Protein AF-A0A147GN30-F1 (afdb_monomer_lite)

Organism: NCBI:txid433924

pLDDT: mean 77.09, std 18.75, range [39.47, 94.94]

Secondary structure (DSSP, 8-state):
------------------THHHHHHHHHHHHHT-HHHHHHHHS--S---HHHHHHHHHHHHHHHHHHHHH-TT--HHHHHHHHHHHHHHHHH-HHHHHHHTT-

Structure (mmCIF, N/CA/C/O backbone):
data_AF-A0A147GN30-F1
#
_entry.id   AF-A0A147GN30-F1
#
loop_
_atom_site.group_PDB
_atom_site.id
_atom_site.type_symbol
_atom_site.label_atom_id
_atom_site.label_alt_id
_atom_site.label_comp_id
_atom_site.label_asym_id
_atom_site.label_entity_id
_atom_site.label_seq_id
_atom_site.pdbx_PDB_ins_code
_atom_site.Cartn_x
_atom_site.Cartn_y
_atom_site.Cartn_z
_atom_site.occupancy
_atom_site.B_iso_or_equiv
_atom_site.auth_seq_id
_atom_site.auth_comp_id
_atom_site.auth_asym_id
_atom_site.auth_atom_id
_atom_site.pdbx_PDB_model_num
ATOM 1 N N . MET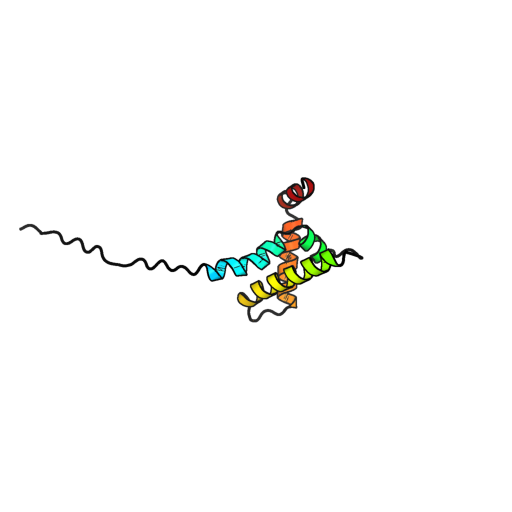 A 1 1 ? -71.932 18.163 -1.699 1.00 43.69 1 MET A N 1
ATOM 2 C CA . MET A 1 1 ? -70.974 17.660 -2.708 1.00 43.69 1 MET A CA 1
ATOM 3 C C . MET A 1 1 ? -69.922 18.734 -2.973 1.00 43.69 1 MET A C 1
ATOM 5 O O . MET A 1 1 ? -70.306 19.878 -3.153 1.00 43.69 1 MET A O 1
ATOM 9 N N . ASN A 1 2 ? -68.647 18.316 -3.004 1.00 39.47 2 ASN A N 1
ATOM 10 C CA . ASN A 1 2 ? -67.428 18.992 -3.501 1.00 39.47 2 ASN A CA 1
ATOM 11 C C . ASN A 1 2 ? -66.654 20.004 -2.613 1.00 39.47 2 ASN A C 1
ATOM 13 O O . ASN A 1 2 ? -66.902 21.200 -2.636 1.00 39.47 2 ASN A O 1
ATOM 17 N N . LYS A 1 3 ? -65.648 19.435 -1.914 1.00 46.97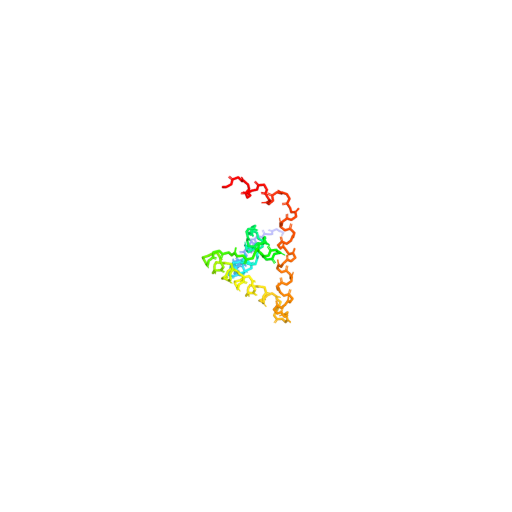 3 LYS A N 1
ATOM 18 C CA . LYS A 1 3 ? -64.221 19.823 -1.740 1.00 46.97 3 LYS A CA 1
ATOM 19 C C . LYS A 1 3 ? -63.824 21.293 -1.504 1.00 46.97 3 LYS A C 1
ATOM 21 O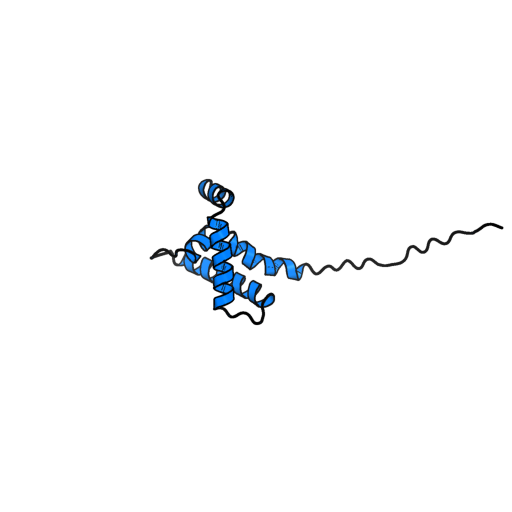 O . LYS A 1 3 ? -63.955 22.116 -2.403 1.00 46.97 3 LYS A O 1
ATOM 26 N N . PRO A 1 4 ? -63.016 21.509 -0.448 1.00 46.47 4 PRO A N 1
ATOM 27 C CA . PRO A 1 4 ? -61.839 22.365 -0.529 1.00 46.47 4 PRO A CA 1
ATOM 28 C C . PRO A 1 4 ? -60.532 21.581 -0.325 1.00 46.47 4 PRO A C 1
ATOM 30 O O . PRO A 1 4 ? -60.434 20.651 0.476 1.00 46.47 4 PRO A O 1
ATOM 33 N N . ALA A 1 5 ? -59.536 21.975 -1.113 1.00 53.16 5 ALA A N 1
ATOM 34 C CA . ALA A 1 5 ? -58.165 21.503 -1.087 1.00 53.16 5 ALA A CA 1
ATOM 35 C C . ALA A 1 5 ? -57.435 21.980 0.177 1.00 53.16 5 ALA A C 1
ATOM 37 O O . ALA A 1 5 ? -57.487 23.160 0.509 1.00 53.16 5 ALA A O 1
ATOM 38 N N . PHE A 1 6 ? -56.686 21.081 0.815 1.00 51.19 6 PHE A N 1
ATOM 39 C CA . PHE A 1 6 ? -55.594 21.442 1.712 1.00 51.19 6 PHE A CA 1
ATOM 40 C C . PHE A 1 6 ? -54.329 20.733 1.232 1.00 51.19 6 PHE A C 1
ATOM 42 O O . PHE A 1 6 ? -54.148 19.530 1.403 1.00 51.19 6 PHE A O 1
ATOM 49 N N . LEU A 1 7 ? -53.482 21.518 0.569 1.00 52.03 7 LEU A N 1
ATOM 50 C CA . LEU A 1 7 ? -52.087 21.215 0.294 1.00 52.03 7 LEU A CA 1
ATOM 51 C C . LEU A 1 7 ? -51.335 21.191 1.631 1.00 52.03 7 LEU A C 1
ATOM 53 O O . LEU A 1 7 ? -50.944 22.236 2.143 1.00 52.03 7 LEU A O 1
ATOM 57 N N . PHE A 1 8 ? -51.127 20.005 2.198 1.00 48.81 8 PHE A N 1
ATOM 58 C CA . PHE A 1 8 ? -50.141 19.793 3.257 1.00 48.81 8 PHE A CA 1
ATOM 59 C C . PHE A 1 8 ? -48.792 19.464 2.610 1.00 48.81 8 PHE A C 1
ATOM 61 O O . PHE A 1 8 ? -48.391 18.312 2.481 1.00 48.81 8 PHE A O 1
ATOM 68 N N . GLY A 1 9 ? -48.104 20.511 2.155 1.00 47.84 9 GLY A N 1
ATOM 69 C CA . GLY A 1 9 ? -46.673 20.467 1.880 1.00 47.84 9 GLY A CA 1
ATOM 70 C C . GLY A 1 9 ? -45.919 20.671 3.188 1.00 47.84 9 GLY A C 1
ATOM 71 O O . GLY A 1 9 ? -45.599 21.801 3.542 1.00 47.84 9 GLY A O 1
ATOM 72 N N . PHE A 1 10 ? -45.674 19.592 3.928 1.00 52.16 10 PHE A N 1
ATOM 73 C CA . PHE A 1 10 ? -44.815 19.615 5.109 1.00 52.16 10 PHE A CA 1
ATOM 74 C C . PHE A 1 10 ? -44.073 18.286 5.215 1.00 52.16 10 PHE A C 1
ATOM 76 O O . PHE A 1 10 ? -44.698 17.261 5.461 1.00 52.16 10 PHE A O 1
ATOM 83 N N . LEU A 1 11 ? -42.760 18.326 4.977 1.00 55.50 11 LEU A N 1
ATOM 84 C CA . LEU A 1 11 ? -41.693 17.558 5.638 1.00 55.50 11 LEU A CA 1
ATOM 85 C C . LEU A 1 11 ? -40.414 17.752 4.801 1.00 55.50 11 LEU A C 1
ATOM 87 O O . LEU A 1 11 ? -40.226 17.146 3.755 1.00 55.50 11 LEU A O 1
ATOM 91 N N . PHE A 1 12 ? -39.628 18.785 5.103 1.00 51.12 12 PHE A N 1
ATOM 92 C CA . PHE A 1 12 ? -38.401 18.611 5.887 1.00 51.12 12 PHE A CA 1
ATOM 93 C C . PHE A 1 12 ? -37.453 17.573 5.259 1.00 51.12 12 PHE A C 1
ATOM 95 O O . PHE A 1 12 ? -37.276 16.483 5.792 1.00 51.12 12 PHE A O 1
ATOM 102 N N . PHE A 1 13 ? -36.791 17.918 4.150 1.00 46.31 13 PHE A N 1
ATOM 103 C CA . PHE A 1 13 ? -35.540 17.235 3.814 1.00 46.31 13 PHE A CA 1
ATOM 104 C C . PHE A 1 13 ? -34.374 17.982 4.458 1.00 46.31 13 PHE A C 1
ATOM 106 O O . PHE A 1 13 ? -33.725 18.847 3.874 1.00 46.31 13 PHE A O 1
ATOM 113 N N . LEU A 1 14 ? -34.161 17.619 5.724 1.00 54.91 14 LEU A N 1
ATOM 114 C CA . LEU A 1 14 ? -32.861 17.602 6.380 1.00 54.91 14 LEU A CA 1
ATOM 115 C C . LEU A 1 14 ? -31.891 16.823 5.485 1.00 54.91 14 LEU A C 1
ATOM 117 O O . LEU A 1 14 ? -31.824 15.600 5.520 1.00 54.91 14 LEU A O 1
ATOM 121 N N . GLY A 1 15 ? -31.161 17.553 4.651 1.00 45.34 15 GLY A N 1
ATOM 122 C CA . GLY A 1 15 ? -30.034 17.049 3.884 1.00 45.34 15 GLY A CA 1
ATOM 123 C C . GLY A 1 15 ? -28.707 17.511 4.473 1.00 45.34 15 GLY A C 1
ATOM 124 O O . GLY A 1 15 ? -27.815 17.878 3.718 1.00 45.34 15 GLY A O 1
ATOM 125 N N . THR A 1 16 ? -28.547 17.532 5.801 1.00 54.75 16 THR A N 1
ATOM 126 C CA . THR A 1 16 ? -27.215 17.557 6.430 1.00 54.75 16 THR A CA 1
ATOM 127 C C . THR A 1 16 ? -26.549 16.199 6.209 1.00 54.75 16 THR A C 1
ATOM 129 O O . THR A 1 16 ? -26.435 15.380 7.116 1.00 54.75 16 THR A O 1
ATOM 132 N N . GLY A 1 17 ? -26.160 15.934 4.962 1.00 43.62 17 GLY A N 1
ATOM 133 C CA . GLY A 1 17 ? -25.313 14.813 4.593 1.00 43.62 17 GLY A CA 1
ATOM 134 C C . GLY A 1 17 ? -23.876 15.158 4.951 1.00 43.62 17 GLY A C 1
ATOM 135 O O . GLY A 1 17 ? -23.227 15.959 4.288 1.00 43.62 17 GLY A O 1
ATOM 136 N N . THR A 1 18 ? -23.398 14.577 6.041 1.00 54.47 18 THR A N 1
ATOM 137 C CA . THR A 1 18 ? -22.028 14.644 6.549 1.00 54.47 18 THR A CA 1
ATOM 138 C C . THR A 1 18 ? -20.986 14.331 5.465 1.00 54.47 18 THR A C 1
ATOM 140 O O . THR A 1 18 ? -20.617 13.176 5.260 1.00 54.47 18 THR A O 1
ATOM 143 N N . ALA A 1 19 ? -20.442 15.358 4.809 1.00 47.91 19 ALA A N 1
ATOM 144 C CA . ALA A 1 19 ? -19.325 15.223 3.867 1.00 47.91 19 ALA A CA 1
ATOM 145 C C . ALA A 1 19 ? -17.966 14.944 4.551 1.00 47.91 19 ALA A C 1
ATOM 147 O O . ALA A 1 19 ? -16.943 14.859 3.882 1.00 47.91 19 ALA A O 1
ATOM 148 N N . ALA A 1 20 ? -17.934 14.740 5.872 1.00 46.72 20 ALA A N 1
ATOM 149 C CA . ALA A 1 20 ? -16.707 14.426 6.610 1.00 46.72 20 ALA A CA 1
ATOM 150 C C . ALA A 1 20 ? -16.233 12.963 6.449 1.00 46.72 20 ALA A C 1
ATOM 152 O O . ALA A 1 20 ? -15.116 12.632 6.848 1.00 46.72 20 ALA A O 1
ATOM 153 N N . ASN A 1 21 ? -17.050 12.078 5.858 1.00 46.72 21 ASN A N 1
ATOM 154 C CA . ASN A 1 21 ? -16.697 10.659 5.679 1.00 46.72 21 ASN A CA 1
ATOM 155 C C . ASN A 1 21 ? -16.134 10.334 4.275 1.00 46.72 21 ASN A C 1
ATOM 157 O O . ASN A 1 21 ? -15.450 9.327 4.078 1.00 46.72 21 ASN A O 1
ATOM 161 N N . ALA A 1 22 ? -16.373 11.215 3.297 1.00 48.31 22 ALA A N 1
ATOM 162 C CA . ALA A 1 22 ? -15.875 11.051 1.931 1.00 48.31 22 ALA A CA 1
ATOM 163 C C . ALA A 1 22 ? -14.394 11.447 1.796 1.00 48.31 22 ALA A C 1
ATOM 165 O O . ALA A 1 22 ? -13.659 10.801 1.056 1.00 48.31 22 ALA A O 1
ATOM 166 N N . GLN A 1 23 ? -13.937 12.454 2.549 1.00 50.28 23 GLN A N 1
ATOM 167 C CA . GLN A 1 23 ? -12.551 12.931 2.469 1.00 50.28 23 GLN A CA 1
ATOM 168 C C . GLN A 1 23 ? -11.532 11.909 2.988 1.00 50.28 23 GLN A C 1
ATOM 170 O O . GLN A 1 23 ? -10.547 11.663 2.308 1.00 50.28 23 GLN A O 1
ATOM 175 N N . ASN A 1 24 ? -11.796 11.251 4.123 1.00 53.12 24 ASN A N 1
ATOM 176 C CA . ASN A 1 24 ? -10.848 10.291 4.715 1.00 53.12 24 ASN A CA 1
ATOM 177 C C . ASN A 1 24 ? -10.782 8.964 3.959 1.00 53.12 24 ASN A C 1
ATOM 179 O O . ASN A 1 24 ? -9.750 8.317 3.916 1.00 53.12 24 ASN A O 1
ATOM 183 N N . SER A 1 25 ? -11.881 8.550 3.335 1.00 58.09 25 SER A N 1
ATOM 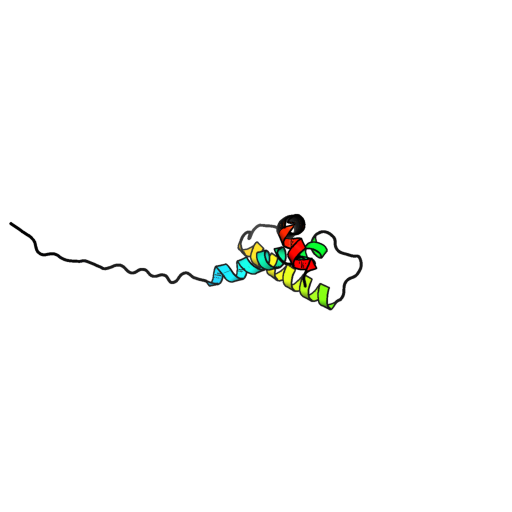184 C CA . SER A 1 25 ? -11.868 7.413 2.414 1.00 58.09 25 SER A CA 1
ATOM 185 C C . SER A 1 25 ? -10.946 7.661 1.218 1.00 58.09 25 SER A C 1
ATOM 187 O O . SER A 1 25 ? -10.334 6.735 0.701 1.00 58.09 25 SER A O 1
ATOM 189 N N . GLY A 1 26 ? -10.846 8.927 0.804 1.00 77.44 26 GLY A N 1
ATOM 190 C CA . GLY A 1 26 ? -10.072 9.350 -0.348 1.00 77.44 26 GLY A CA 1
ATOM 191 C C . GLY A 1 26 ? -8.570 9.151 -0.197 1.00 77.44 26 GLY A C 1
ATOM 192 O O . GLY A 1 26 ? -7.906 9.067 -1.217 1.00 77.44 26 GLY A O 1
ATOM 193 N N . ASP A 1 27 ? -8.017 9.038 1.014 1.00 86.88 27 ASP A N 1
ATOM 194 C CA . ASP A 1 27 ? -6.564 8.901 1.191 1.00 86.88 27 ASP A CA 1
ATOM 195 C C . ASP A 1 27 ? -6.041 7.543 0.703 1.00 86.88 27 ASP A C 1
ATOM 197 O O . ASP A 1 27 ? -4.996 7.482 0.054 1.00 86.88 27 ASP A O 1
ATOM 201 N N . ALA A 1 28 ? -6.795 6.462 0.932 1.00 87.69 28 ALA A N 1
ATOM 202 C CA . ALA A 1 28 ? -6.453 5.139 0.409 1.00 87.69 28 ALA A CA 1
ATOM 203 C C . ALA A 1 28 ? -6.597 5.085 -1.123 1.00 87.69 28 ALA A C 1
ATOM 205 O O . ALA A 1 28 ? -5.707 4.588 -1.810 1.00 87.69 28 ALA A O 1
ATOM 206 N N . GLU A 1 29 ? -7.678 5.651 -1.671 1.00 88.50 29 GLU A N 1
ATOM 207 C CA . GLU A 1 29 ? -7.880 5.824 -3.117 1.00 88.50 29 GLU A CA 1
ATOM 208 C C . GLU A 1 29 ? -6.778 6.676 -3.761 1.00 88.50 29 GLU A C 1
ATOM 210 O O . GLU A 1 29 ? -6.242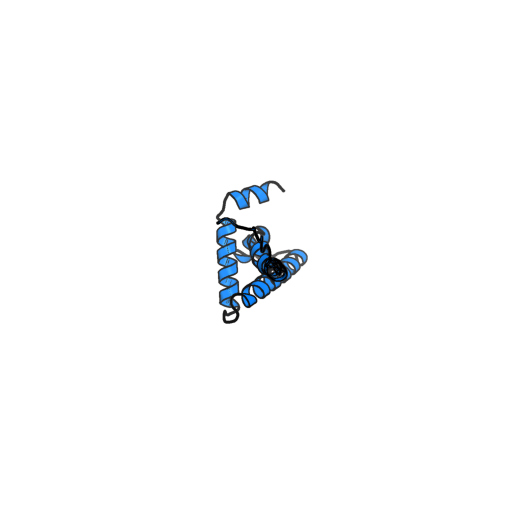 6.312 -4.806 1.00 88.50 29 GLU A O 1
ATOM 215 N N . LYS A 1 30 ? -6.412 7.798 -3.139 1.00 90.00 30 LYS A N 1
ATOM 216 C CA . LYS A 1 30 ? -5.396 8.733 -3.629 1.00 90.00 30 LYS A CA 1
ATOM 217 C C . LYS A 1 30 ? -4.013 8.101 -3.623 1.00 90.00 30 LYS A C 1
ATOM 219 O O . LYS A 1 30 ? -3.265 8.291 -4.577 1.00 90.00 30 LYS A O 1
ATOM 224 N N . PHE A 1 31 ? -3.687 7.333 -2.584 1.00 92.81 31 PHE A N 1
ATOM 225 C CA . PHE A 1 31 ? -2.456 6.554 -2.545 1.00 92.81 31 PHE A CA 1
ATOM 226 C C . PHE A 1 31 ? -2.441 5.495 -3.652 1.00 92.81 31 PHE A C 1
ATOM 228 O O . PHE A 1 31 ? -1.498 5.452 -4.434 1.00 92.81 31 PHE A O 1
ATOM 235 N N . ALA A 1 32 ? -3.512 4.702 -3.775 1.00 91.56 32 ALA A N 1
ATOM 236 C CA . ALA A 1 32 ? -3.619 3.642 -4.778 1.00 91.56 32 ALA A CA 1
ATOM 237 C C . ALA A 1 32 ? -3.695 4.157 -6.230 1.00 91.56 32 ALA A C 1
ATOM 239 O O . ALA A 1 32 ? -3.487 3.385 -7.161 1.00 91.56 32 ALA A O 1
ATOM 240 N N . SER A 1 33 ? -3.993 5.443 -6.432 1.00 89.19 33 SER A N 1
ATOM 241 C CA . SER A 1 33 ? -3.992 6.100 -7.748 1.00 89.19 33 SER A CA 1
ATOM 242 C C . SER A 1 33 ? -2.647 6.751 -8.091 1.00 89.19 33 SER A C 1
ATOM 244 O O . SER A 1 33 ? -2.453 7.192 -9.222 1.00 89.19 33 SER A O 1
ATOM 246 N N . ASN A 1 34 ? -1.714 6.847 -7.137 1.00 92.19 34 ASN A N 1
ATOM 247 C CA . ASN A 1 34 ? -0.382 7.383 -7.388 1.00 92.19 34 ASN A CA 1
ATOM 248 C C . ASN A 1 34 ? 0.529 6.269 -7.927 1.00 92.19 34 ASN A C 1
ATOM 250 O O . ASN A 1 34 ? 0.943 5.375 -7.190 1.00 92.19 34 ASN A O 1
ATOM 254 N N . VAL A 1 35 ? 0.857 6.353 -9.218 1.00 90.44 35 VAL A N 1
ATOM 255 C CA . VAL A 1 35 ? 1.663 5.353 -9.934 1.00 90.44 35 VAL A CA 1
ATOM 256 C C . VAL A 1 35 ? 3.049 5.170 -9.311 1.00 90.44 35 VAL A C 1
ATOM 258 O O . VAL A 1 35 ? 3.478 4.031 -9.156 1.00 90.44 35 VAL A O 1
ATOM 261 N N . GLU A 1 36 ? 3.726 6.242 -8.885 1.00 90.50 36 GLU A N 1
ATOM 262 C CA . GLU A 1 36 ? 5.057 6.146 -8.265 1.00 90.50 36 GLU A CA 1
ATOM 263 C C . GLU A 1 36 ? 4.998 5.418 -6.919 1.00 90.50 36 GLU A C 1
ATOM 265 O O . GLU A 1 36 ? 5.817 4.545 -6.627 1.00 90.50 36 GLU A O 1
ATOM 270 N N . PHE A 1 37 ? 3.990 5.734 -6.101 1.00 93.31 37 PHE A N 1
ATOM 271 C CA . PHE A 1 37 ? 3.801 5.067 -4.813 1.00 93.31 37 PHE A CA 1
ATOM 272 C C . PHE A 1 37 ? 3.429 3.601 -5.007 1.00 93.31 37 PHE A C 1
ATOM 274 O O . PHE A 1 37 ? 3.942 2.736 -4.300 1.00 93.31 37 PHE A O 1
ATOM 281 N N . CYS A 1 38 ? 2.590 3.300 -5.996 1.00 93.69 38 CYS A N 1
ATOM 282 C CA . CYS A 1 38 ? 2.229 1.930 -6.313 1.00 93.69 38 CYS A CA 1
ATOM 283 C C . CYS A 1 38 ? 3.392 1.122 -6.883 1.00 93.69 38 CYS A C 1
ATOM 285 O O . CYS A 1 38 ? 3.571 -0.029 -6.480 1.00 93.69 38 CYS A O 1
ATOM 287 N N . ALA A 1 39 ? 4.216 1.711 -7.752 1.00 92.00 39 ALA A N 1
ATOM 288 C CA . ALA A 1 39 ? 5.430 1.081 -8.257 1.00 92.00 39 ALA A CA 1
ATOM 289 C C . ALA A 1 39 ? 6.382 0.744 -7.103 1.00 92.00 39 ALA A C 1
ATOM 291 O O . ALA A 1 39 ? 6.803 -0.406 -6.976 1.00 92.00 39 ALA A O 1
ATOM 292 N N . TYR A 1 40 ? 6.618 1.702 -6.201 1.00 92.94 40 TYR A N 1
ATOM 293 C CA . TYR A 1 40 ? 7.447 1.491 -5.016 1.00 92.94 40 TYR A CA 1
ATOM 294 C C . TYR A 1 40 ? 6.864 0.432 -4.064 1.00 92.94 40 TYR A C 1
ATOM 296 O O . TYR A 1 40 ? 7.590 -0.413 -3.553 1.00 92.94 40 TYR A O 1
ATOM 304 N N . MET A 1 41 ? 5.547 0.416 -3.842 1.00 93.00 41 MET A N 1
ATOM 305 C CA . MET A 1 41 ? 4.905 -0.558 -2.952 1.00 93.00 41 MET A CA 1
ATOM 306 C C . MET A 1 41 ? 4.940 -1.989 -3.509 1.00 93.00 41 MET A C 1
ATOM 308 O O . MET A 1 41 ? 5.084 -2.959 -2.759 1.00 93.00 41 MET A O 1
ATOM 312 N N . VAL A 1 42 ? 4.763 -2.142 -4.825 1.00 92.25 42 VAL A N 1
ATOM 313 C CA . VAL A 1 42 ? 4.740 -3.452 -5.490 1.00 92.25 42 VAL A CA 1
ATOM 314 C C . VAL A 1 42 ? 6.152 -3.989 -5.705 1.00 92.25 42 VAL A C 1
ATOM 316 O O . VAL A 1 42 ? 6.367 -5.188 -5.509 1.00 92.25 42 VAL A O 1
ATOM 319 N N . SER A 1 43 ? 7.089 -3.119 -6.077 1.00 88.75 43 SER A N 1
ATOM 320 C CA . SER A 1 43 ? 8.474 -3.452 -6.393 1.00 88.75 43 SER A CA 1
ATOM 321 C C . SER A 1 43 ? 9.410 -2.316 -5.955 1.00 88.75 43 SER A C 1
ATOM 323 O O . SER A 1 43 ? 9.836 -1.520 -6.795 1.00 88.75 43 SER A O 1
ATOM 325 N N . PRO A 1 44 ? 9.749 -2.228 -4.657 1.00 83.38 44 PRO A N 1
ATOM 326 C CA . PRO A 1 44 ? 10.599 -1.157 -4.152 1.00 83.38 44 PRO A CA 1
ATOM 327 C C . PRO A 1 44 ? 12.007 -1.260 -4.765 1.00 83.38 44 PRO A C 1
ATOM 329 O O . PRO A 1 44 ? 12.645 -2.311 -4.649 1.00 83.38 44 PRO A O 1
ATOM 332 N N . PRO A 1 45 ? 12.516 -0.203 -5.420 1.00 78.81 45 PRO A N 1
ATOM 333 C CA . PRO A 1 45 ? 13.897 -0.150 -5.875 1.00 78.81 45 PRO A CA 1
ATOM 334 C C . PRO A 1 45 ? 14.860 -0.083 -4.681 1.00 78.81 45 PRO A C 1
ATOM 336 O O . PRO A 1 45 ? 14.504 0.327 -3.576 1.00 78.81 45 PRO A O 1
ATOM 339 N N . GLY A 1 46 ? 16.111 -0.494 -4.907 1.00 78.19 46 GLY A N 1
ATOM 340 C CA . GLY A 1 46 ? 17.120 -0.618 -3.846 1.00 78.19 46 GLY A CA 1
ATOM 341 C C . GLY A 1 46 ? 17.566 0.704 -3.210 1.00 78.19 46 GLY A C 1
ATOM 342 O O . GLY A 1 46 ? 18.190 0.686 -2.152 1.00 78.19 46 GLY A O 1
ATOM 343 N N . SER A 1 47 ? 17.255 1.845 -3.828 1.00 81.81 47 SER A N 1
ATOM 344 C CA . SER A 1 47 ? 17.564 3.171 -3.293 1.00 81.81 47 SER A CA 1
ATOM 345 C C . SER A 1 47 ? 16.606 4.216 -3.854 1.00 81.81 47 SER A C 1
ATOM 347 O O . SER A 1 47 ? 16.481 4.325 -5.069 1.00 81.81 47 SER A O 1
ATOM 349 N N . GLU A 1 48 ? 16.009 5.016 -2.974 1.00 89.19 48 GLU A N 1
ATOM 350 C CA . GLU A 1 48 ? 15.194 6.183 -3.318 1.00 89.19 48 GLU A CA 1
ATOM 351 C C . GLU A 1 48 ? 15.685 7.424 -2.576 1.00 89.19 48 GLU A C 1
ATOM 353 O O . GLU A 1 48 ? 16.401 7.334 -1.573 1.00 89.19 48 GLU A O 1
ATOM 358 N N . SER A 1 49 ? 15.278 8.599 -3.055 1.00 91.56 49 SER A N 1
ATOM 359 C CA . SER A 1 49 ? 15.538 9.854 -2.342 1.00 91.56 49 SER A CA 1
ATOM 360 C C . SER A 1 49 ? 14.821 9.884 -0.985 1.00 91.56 49 SER A C 1
ATOM 362 O O . SER A 1 49 ? 13.715 9.358 -0.825 1.00 91.56 49 SER A O 1
ATOM 364 N N . ARG A 1 50 ? 15.419 10.544 0.015 1.00 92.75 50 ARG A N 1
ATOM 365 C CA . ARG A 1 50 ? 14.807 10.692 1.350 1.00 92.75 50 ARG A CA 1
ATOM 366 C C . ARG A 1 50 ? 13.484 11.459 1.269 1.00 92.75 50 ARG A C 1
ATOM 368 O O . ARG A 1 50 ? 12.543 11.172 2.005 1.00 92.75 50 ARG A O 1
ATOM 375 N N . GLU A 1 51 ? 13.409 12.419 0.357 1.00 93.00 51 GLU A N 1
ATOM 376 C CA . GLU A 1 51 ? 12.235 13.234 0.070 1.00 93.00 51 GLU A CA 1
ATOM 377 C C . GLU A 1 51 ? 11.098 12.397 -0.524 1.00 93.00 51 GLU A C 1
ATOM 379 O O . GLU A 1 51 ? 9.928 12.633 -0.218 1.00 93.00 51 GLU A O 1
ATOM 384 N N . PHE A 1 52 ? 11.414 11.416 -1.374 1.00 92.69 52 PHE A N 1
ATOM 385 C CA . PHE A 1 52 ? 10.429 10.451 -1.853 1.00 92.69 52 PHE A CA 1
ATOM 386 C C . PHE A 1 52 ? 9.940 9.553 -0.716 1.00 92.69 52 PHE A C 1
ATOM 388 O O . PHE A 1 52 ? 8.734 9.492 -0.484 1.00 92.69 52 PHE A O 1
ATOM 395 N N . LEU A 1 53 ? 10.856 8.936 0.041 1.00 93.44 53 LEU A N 1
ATOM 396 C CA . LEU A 1 53 ? 10.509 8.028 1.141 1.00 93.44 53 LEU A CA 1
ATOM 397 C C . LEU A 1 53 ? 9.616 8.704 2.186 1.00 93.44 53 LEU A C 1
ATOM 399 O O . LEU A 1 53 ? 8.596 8.146 2.567 1.00 93.44 53 LEU A O 1
ATOM 403 N N . SER A 1 54 ? 9.923 9.945 2.566 1.00 94.94 54 SER A N 1
ATOM 404 C CA . SER A 1 54 ? 9.103 10.721 3.505 1.00 94.94 54 SER A CA 1
ATOM 405 C C . SER A 1 54 ? 7.672 10.954 2.992 1.00 94.94 54 SER A C 1
ATOM 407 O O . SER A 1 54 ? 6.694 10.777 3.725 1.00 94.94 54 SER A O 1
ATOM 409 N N . ARG A 1 55 ? 7.516 11.301 1.705 1.00 94.12 55 ARG A N 1
ATOM 410 C CA . ARG A 1 55 ? 6.192 11.471 1.076 1.00 94.12 55 ARG A CA 1
ATOM 411 C C . ARG A 1 55 ? 5.442 10.143 0.974 1.00 94.12 55 ARG A C 1
ATOM 413 O O . ARG A 1 55 ? 4.240 10.114 1.238 1.00 94.12 55 ARG A O 1
ATOM 420 N N . TYR A 1 56 ? 6.146 9.070 0.621 1.00 93.75 56 TYR A N 1
ATOM 421 C CA . TYR A 1 56 ? 5.598 7.722 0.533 1.00 93.75 56 TYR A CA 1
ATOM 422 C C . TYR A 1 56 ? 5.109 7.224 1.899 1.00 93.75 56 TYR A C 1
ATOM 424 O O . TYR A 1 56 ? 3.962 6.805 2.015 1.00 93.75 56 TYR A O 1
ATOM 432 N N . GLU A 1 57 ? 5.929 7.326 2.946 1.00 93.56 57 GLU A N 1
ATOM 433 C CA . GLU A 1 57 ? 5.588 6.908 4.311 1.00 93.56 57 GLU A CA 1
ATOM 434 C C . GLU A 1 57 ? 4.389 7.686 4.860 1.00 93.56 57 GLU A C 1
ATOM 436 O O . GLU A 1 57 ? 3.466 7.092 5.418 1.00 93.56 57 GLU A O 1
ATOM 441 N N . SER A 1 58 ? 4.361 9.005 4.645 1.00 94.50 58 SER A N 1
ATOM 442 C CA . SER A 1 58 ? 3.228 9.854 5.022 1.00 94.50 58 SER A CA 1
ATOM 443 C C . SER A 1 58 ? 1.944 9.448 4.288 1.00 94.50 58 SER A C 1
ATOM 445 O O . SER A 1 58 ? 0.891 9.275 4.908 1.00 94.50 58 SER A O 1
ATOM 447 N N . GLY A 1 59 ? 2.034 9.216 2.973 1.00 93.75 59 GLY A N 1
ATOM 448 C CA . GLY A 1 59 ? 0.912 8.743 2.163 1.00 93.75 59 GLY A CA 1
ATOM 449 C C . GLY A 1 59 ? 0.411 7.364 2.593 1.00 93.75 59 GLY A C 1
ATOM 450 O O . GLY A 1 59 ? -0.795 7.157 2.714 1.00 93.75 59 GLY A O 1
ATOM 451 N N . LEU A 1 60 ? 1.326 6.436 2.877 1.00 93.75 60 LEU A N 1
ATOM 452 C CA . LEU A 1 60 ? 1.007 5.085 3.329 1.00 93.75 60 LEU A CA 1
ATOM 453 C C . LEU A 1 60 ? 0.328 5.117 4.701 1.00 93.75 60 LEU A C 1
ATOM 455 O O . LEU A 1 60 ? -0.681 4.445 4.907 1.00 93.75 60 LEU A O 1
ATOM 459 N N . ALA A 1 61 ? 0.832 5.929 5.632 1.00 93.44 61 ALA A N 1
ATOM 460 C CA . ALA A 1 61 ? 0.229 6.094 6.949 1.00 93.44 61 ALA A CA 1
ATOM 461 C C . ALA A 1 61 ? -1.202 6.650 6.854 1.00 93.44 61 ALA A C 1
ATOM 463 O O . ALA A 1 61 ? -2.101 6.132 7.521 1.00 93.44 61 ALA A O 1
ATOM 464 N N . ALA A 1 62 ? -1.430 7.652 5.997 1.00 91.88 62 ALA A N 1
ATOM 465 C CA . ALA A 1 62 ? -2.760 8.202 5.744 1.00 91.88 62 ALA A CA 1
ATOM 466 C C . ALA A 1 62 ? -3.706 7.150 5.136 1.00 91.88 62 ALA A C 1
ATOM 468 O O . ALA A 1 62 ? -4.820 6.966 5.630 1.00 91.88 62 ALA A O 1
ATOM 469 N N . ALA A 1 63 ? -3.239 6.392 4.139 1.00 91.44 63 ALA A N 1
ATOM 470 C CA . ALA A 1 63 ? -4.004 5.317 3.513 1.00 91.44 63 ALA A CA 1
ATOM 471 C C . ALA A 1 63 ? -4.387 4.212 4.513 1.00 91.44 63 ALA A C 1
ATOM 473 O O . ALA A 1 63 ? -5.549 3.812 4.590 1.00 91.44 63 ALA A O 1
ATOM 474 N N . LEU A 1 64 ? -3.447 3.760 5.348 1.00 91.12 64 LEU A N 1
ATOM 475 C CA . LEU A 1 64 ? -3.721 2.750 6.373 1.00 91.12 64 LEU A CA 1
ATOM 476 C C . LEU A 1 64 ? -4.654 3.278 7.468 1.00 91.12 64 LEU A C 1
ATOM 478 O O . LEU A 1 64 ? -5.517 2.543 7.947 1.00 91.12 64 LEU A O 1
ATOM 482 N N . ALA A 1 65 ? -4.521 4.544 7.872 1.00 90.38 65 ALA A N 1
ATOM 483 C CA . ALA A 1 65 ? -5.427 5.168 8.834 1.00 90.38 65 ALA A CA 1
ATOM 484 C C . ALA A 1 65 ? -6.860 5.275 8.286 1.00 90.38 65 ALA A C 1
ATOM 486 O O . ALA A 1 65 ? -7.819 5.015 9.018 1.00 90.38 65 ALA A O 1
ATOM 487 N N . ALA A 1 66 ? -7.008 5.606 7.003 1.00 88.38 66 ALA A N 1
ATOM 488 C CA . ALA A 1 66 ? -8.286 5.602 6.300 1.00 88.38 66 ALA A CA 1
ATOM 489 C C . ALA A 1 66 ? -8.915 4.202 6.264 1.00 88.38 66 ALA A C 1
ATOM 491 O O . ALA A 1 66 ? -10.097 4.031 6.570 1.00 88.38 66 ALA A O 1
ATOM 492 N N . GLN A 1 67 ? -8.112 3.186 5.948 1.00 87.94 67 GLN A N 1
ATOM 493 C CA . GLN A 1 67 ? -8.580 1.811 5.798 1.00 87.94 67 GLN A CA 1
ATOM 494 C C . GLN A 1 67 ? -8.921 1.156 7.145 1.00 87.94 67 GLN A C 1
ATOM 496 O O . GLN A 1 67 ? -9.960 0.503 7.254 1.00 87.94 67 GLN A O 1
ATOM 501 N N . ARG A 1 68 ? -8.151 1.426 8.213 1.00 88.38 68 ARG A N 1
ATOM 502 C CA . ARG A 1 68 ? -8.472 0.980 9.587 1.00 88.38 68 ARG A CA 1
ATOM 503 C C . ARG A 1 68 ? -9.852 1.438 10.050 1.00 88.38 68 ARG A C 1
ATOM 505 O O . ARG A 1 68 ? -10.522 0.717 10.775 1.00 88.38 68 ARG A O 1
ATOM 512 N N . ARG A 1 69 ? -10.317 2.617 9.630 1.00 81.88 69 ARG A N 1
ATOM 513 C CA . ARG A 1 69 ? -11.658 3.109 10.001 1.00 81.88 69 ARG A CA 1
ATOM 514 C C . ARG A 1 69 ? -12.788 2.319 9.337 1.00 81.88 69 ARG A C 1
ATOM 516 O O . ARG A 1 69 ? -13.896 2.306 9.861 1.00 81.88 69 ARG A O 1
ATOM 523 N N . ARG A 1 70 ? -12.513 1.667 8.203 1.00 80.25 70 ARG A N 1
ATOM 524 C CA . ARG A 1 70 ? -13.457 0.800 7.478 1.00 80.25 70 ARG A CA 1
ATOM 525 C C . ARG A 1 70 ? -13.371 -0.655 7.936 1.00 80.25 70 ARG A C 1
ATOM 527 O O . ARG A 1 70 ? -14.384 -1.344 7.961 1.00 80.25 70 ARG A O 1
ATOM 534 N N . ALA A 1 71 ? -12.180 -1.096 8.329 1.00 83.00 71 ALA A N 1
ATOM 535 C CA . ALA A 1 71 ? -11.902 -2.444 8.800 1.00 83.00 71 ALA A CA 1
ATOM 536 C C . ALA A 1 71 ? -11.174 -2.396 10.154 1.00 83.00 71 ALA A C 1
ATOM 538 O O . ALA A 1 71 ? -9.985 -2.689 10.251 1.00 83.00 71 ALA A O 1
ATOM 539 N N . ALA A 1 72 ? -11.901 -2.018 11.211 1.00 80.69 72 ALA A N 1
ATOM 540 C CA . ALA A 1 72 ? -11.335 -1.772 12.545 1.00 80.69 72 ALA A CA 1
ATOM 541 C C . ALA A 1 72 ? -10.657 -2.997 13.183 1.00 80.69 72 ALA A C 1
ATOM 543 O O . ALA A 1 72 ? -9.826 -2.846 14.074 1.00 80.69 72 ALA A O 1
ATOM 544 N N . THR A 1 73 ? -11.007 -4.202 12.734 1.00 88.00 73 THR A N 1
ATOM 545 C CA . THR A 1 73 ? -10.447 -5.470 13.218 1.00 88.00 73 THR A CA 1
ATOM 546 C C . THR A 1 73 ? -9.385 -6.055 12.290 1.00 88.00 73 THR A C 1
ATOM 548 O O . THR A 1 73 ? -8.848 -7.118 12.595 1.00 88.00 73 THR A O 1
ATOM 551 N N . ALA A 1 74 ? -9.110 -5.422 11.145 1.00 87.12 74 ALA A N 1
ATOM 552 C CA . ALA A 1 74 ? -8.082 -5.897 10.230 1.00 87.12 74 ALA A CA 1
ATOM 553 C C . ALA A 1 74 ? -6.692 -5.614 10.803 1.00 87.12 74 ALA A C 1
ATOM 555 O O . ALA A 1 74 ? -6.439 -4.551 11.374 1.00 87.12 74 ALA A O 1
ATOM 556 N N . SER A 1 75 ? -5.779 -6.568 10.635 1.00 92.12 75 SER A N 1
ATOM 557 C CA . SER A 1 75 ? -4.381 -6.358 10.991 1.00 92.12 75 SER A CA 1
ATOM 558 C C . SER A 1 75 ? -3.705 -5.422 9.994 1.00 92.12 75 SER A C 1
ATOM 560 O O . SER A 1 75 ? -4.078 -5.352 8.823 1.00 92.12 75 SER A O 1
ATOM 562 N N . ASP A 1 76 ? -2.647 -4.750 10.434 1.00 87.56 76 ASP A N 1
ATOM 563 C CA . ASP A 1 76 ? -1.847 -3.875 9.573 1.00 87.56 76 ASP A CA 1
ATOM 564 C C . ASP A 1 76 ? -1.352 -4.604 8.325 1.00 87.56 76 ASP A C 1
ATOM 566 O O . ASP A 1 76 ? -1.406 -4.064 7.224 1.00 87.56 76 ASP A O 1
ATOM 570 N N . THR A 1 77 ? -0.956 -5.869 8.478 1.00 91.31 77 THR A N 1
ATOM 571 C CA . THR A 1 77 ? -0.557 -6.733 7.367 1.00 91.31 77 THR A CA 1
ATOM 572 C C . THR A 1 77 ? -1.684 -6.901 6.349 1.00 91.31 77 THR A C 1
ATOM 574 O O . THR A 1 77 ? -1.439 -6.772 5.153 1.00 91.31 77 THR A O 1
ATOM 577 N N . GLN A 1 78 ? -2.921 -7.156 6.793 1.00 91.94 78 GLN A N 1
ATOM 578 C CA . GLN A 1 78 ? -4.074 -7.286 5.893 1.00 91.94 78 GLN A CA 1
ATOM 579 C C . GLN A 1 78 ? -4.329 -5.988 5.125 1.00 91.94 78 GLN A C 1
ATOM 581 O O . GLN A 1 78 ? -4.510 -6.024 3.910 1.00 91.94 78 GLN A O 1
ATOM 586 N N . LEU A 1 79 ? -4.270 -4.849 5.816 1.00 91.88 79 LEU A N 1
ATOM 587 C CA . LEU A 1 79 ? -4.478 -3.538 5.204 1.00 91.88 79 LEU A CA 1
ATOM 588 C C . LEU A 1 79 ? -3.391 -3.207 4.175 1.00 91.88 79 LEU A C 1
ATOM 590 O O . LEU A 1 79 ? -3.702 -2.735 3.084 1.00 91.88 79 LEU A O 1
ATOM 594 N N . ILE A 1 80 ? -2.129 -3.518 4.485 1.00 93.12 80 ILE A N 1
ATOM 595 C CA . ILE A 1 80 ? -0.996 -3.358 3.565 1.00 93.12 80 ILE A CA 1
ATOM 596 C C . ILE A 1 80 ? -1.161 -4.254 2.333 1.00 93.12 80 ILE A C 1
ATOM 598 O O . ILE A 1 80 ? -0.925 -3.793 1.218 1.00 93.12 80 ILE A O 1
ATOM 602 N N . PHE A 1 81 ? -1.569 -5.517 2.499 1.00 93.56 81 PHE A N 1
ATOM 603 C CA . PHE A 1 81 ? -1.781 -6.428 1.370 1.00 93.56 81 PHE A CA 1
ATOM 604 C C . PHE A 1 81 ? -2.930 -5.983 0.468 1.00 93.56 81 PHE A C 1
ATOM 606 O O . PHE A 1 81 ? -2.803 -6.051 -0.754 1.00 93.56 81 PHE A O 1
ATOM 613 N N . GLU A 1 82 ? -4.028 -5.507 1.048 1.00 92.44 82 GLU A N 1
ATOM 614 C CA . GLU A 1 82 ? -5.148 -4.954 0.290 1.00 92.44 82 GLU A CA 1
ATOM 615 C C . GLU A 1 82 ? -4.740 -3.671 -0.448 1.00 92.44 82 GLU A C 1
ATOM 617 O O . GLU A 1 82 ? -5.049 -3.500 -1.623 1.00 92.44 82 GLU A O 1
ATOM 622 N N . LEU A 1 83 ? -3.971 -2.786 0.187 1.00 92.50 83 LEU A N 1
ATOM 623 C CA . LEU A 1 83 ? -3.467 -1.591 -0.484 1.00 92.50 83 LEU A CA 1
ATOM 624 C C . LEU A 1 83 ? -2.492 -1.949 -1.620 1.00 92.50 83 LEU A C 1
ATOM 626 O O . LEU A 1 83 ? -2.574 -1.389 -2.714 1.00 92.50 83 LEU A O 1
ATOM 630 N N . ARG A 1 84 ? -1.630 -2.952 -1.409 1.00 93.94 84 ARG A N 1
ATOM 631 C CA . ARG A 1 84 ? -0.718 -3.473 -2.435 1.00 93.94 84 ARG A CA 1
ATOM 632 C C . ARG A 1 84 ? -1.466 -4.100 -3.610 1.00 93.94 84 ARG A C 1
ATOM 634 O O . ARG A 1 84 ? -1.051 -3.896 -4.748 1.00 93.94 84 ARG A O 1
ATOM 641 N N . SER A 1 85 ? -2.540 -4.855 -3.370 1.00 93.62 85 SER A N 1
ATOM 642 C CA . SER A 1 85 ? -3.318 -5.478 -4.451 1.00 93.62 85 SER A CA 1
ATOM 643 C C . SER A 1 85 ? -4.000 -4.428 -5.328 1.00 93.62 85 SER A C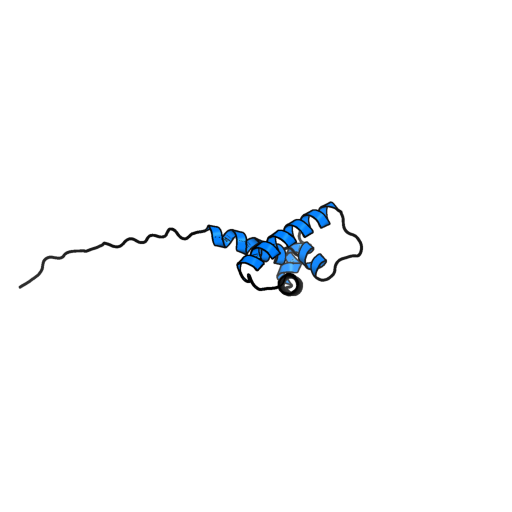 1
ATOM 645 O O . SER A 1 85 ? -3.988 -4.549 -6.552 1.00 93.62 85 SER A O 1
ATOM 647 N N . ARG A 1 86 ? -4.501 -3.347 -4.722 1.00 92.69 86 ARG A N 1
ATOM 648 C CA . ARG A 1 86 ? -5.033 -2.186 -5.447 1.00 92.69 86 ARG A CA 1
ATOM 649 C C . ARG A 1 86 ? -3.957 -1.510 -6.285 1.00 92.69 86 ARG A C 1
ATOM 651 O O . ARG A 1 86 ? -4.184 -1.256 -7.459 1.00 92.69 86 ARG A O 1
ATOM 658 N N . CYS A 1 87 ? -2.774 -1.297 -5.717 1.00 93.56 87 CYS A N 1
ATOM 659 C CA . CYS A 1 87 ? -1.646 -0.758 -6.466 1.00 93.56 87 CYS A CA 1
ATOM 660 C C . CYS A 1 87 ? -1.227 -1.650 -7.640 1.00 93.56 87 CYS A C 1
ATOM 662 O O . CYS A 1 87 ? -0.963 -1.142 -8.725 1.00 93.56 87 CYS A O 1
ATOM 664 N N . ALA A 1 88 ? -1.218 -2.974 -7.466 1.00 93.06 88 ALA A N 1
ATOM 665 C CA . ALA A 1 88 ? -0.955 -3.900 -8.563 1.00 93.06 88 ALA A CA 1
ATOM 666 C C . ALA A 1 88 ? -2.007 -3.781 -9.681 1.00 93.06 88 ALA A C 1
ATOM 668 O O . ALA A 1 88 ? -1.646 -3.811 -10.854 1.00 93.06 88 ALA A O 1
ATOM 669 N N . ALA A 1 89 ? -3.284 -3.591 -9.333 1.00 91.75 89 ALA A N 1
ATOM 670 C CA . ALA A 1 89 ? -4.345 -3.354 -10.310 1.00 91.75 89 ALA A CA 1
ATOM 671 C C . ALA A 1 89 ? -4.164 -2.019 -11.053 1.00 91.75 89 ALA A C 1
ATOM 673 O O . ALA A 1 89 ? -4.281 -1.996 -12.273 1.00 91.75 89 ALA A O 1
ATOM 674 N N . THR A 1 90 ? -3.807 -0.940 -10.348 1.00 90.50 90 THR A N 1
ATOM 675 C CA . THR A 1 90 ? -3.510 0.366 -10.962 1.00 90.50 90 THR A CA 1
ATOM 676 C C . THR A 1 90 ? -2.360 0.268 -11.960 1.00 90.50 90 THR A C 1
ATOM 678 O O . THR A 1 90 ? -2.435 0.834 -13.043 1.00 90.50 90 THR A O 1
ATOM 681 N N . LEU A 1 91 ? -1.300 -0.473 -11.628 1.00 88.56 91 LEU A N 1
ATOM 682 C CA . LEU A 1 91 ? -0.164 -0.671 -12.533 1.00 88.56 91 LEU A CA 1
ATOM 683 C C . LEU A 1 91 ? -0.490 -1.599 -13.710 1.00 88.56 91 LEU A C 1
ATOM 685 O O . LEU A 1 91 ? 0.149 -1.507 -14.751 1.00 88.56 91 LEU A O 1
ATOM 689 N N . ALA A 1 92 ? -1.455 -2.505 -13.557 1.00 89.06 92 ALA A N 1
ATOM 690 C CA . ALA A 1 92 ? -1.910 -3.369 -14.641 1.00 89.06 92 ALA A CA 1
ATOM 691 C C . ALA A 1 92 ? -2.872 -2.655 -15.609 1.00 89.06 92 ALA A C 1
ATOM 693 O O . ALA A 1 92 ? -3.134 -3.183 -16.691 1.00 89.06 92 ALA A O 1
ATOM 694 N N . ASP A 1 93 ? -3.400 -1.483 -15.237 1.00 86.44 93 ASP A N 1
ATOM 695 C CA . ASP A 1 93 ? -4.272 -0.681 -16.090 1.00 86.44 93 ASP A CA 1
ATOM 696 C C . ASP A 1 93 ? -3.443 0.169 -17.078 1.00 86.44 93 ASP A C 1
ATOM 698 O O . ASP A 1 93 ? -2.772 1.128 -16.672 1.00 86.44 93 ASP A O 1
ATOM 702 N N . PRO A 1 94 ? -3.501 -0.119 -18.394 1.00 70.38 94 PRO A N 1
ATOM 703 C CA . PRO A 1 94 ? -2.764 0.649 -19.392 1.00 70.38 94 PRO A CA 1
ATOM 704 C C . PRO A 1 94 ? -3.176 2.131 -19.434 1.00 70.38 94 PRO A C 1
ATOM 706 O O . PRO A 1 94 ? -2.347 2.980 -19.762 1.00 70.38 94 PRO A O 1
ATOM 709 N N . ALA A 1 95 ? -4.413 2.486 -19.066 1.00 70.06 95 ALA A N 1
ATOM 710 C CA . ALA A 1 95 ? -4.854 3.883 -19.037 1.00 70.06 95 ALA A CA 1
ATOM 711 C C . ALA A 1 95 ? -4.152 4.699 -17.935 1.00 70.06 95 ALA A C 1
ATOM 713 O O . ALA A 1 95 ? -3.852 5.883 -18.126 1.00 70.06 95 ALA A O 1
ATOM 714 N N . ALA A 1 96 ? -3.842 4.059 -16.804 1.00 64.75 96 ALA A N 1
ATOM 715 C CA . ALA A 1 96 ? -3.106 4.673 -15.704 1.00 64.75 96 ALA A CA 1
ATOM 716 C C . ALA A 1 96 ? -1.625 4.893 -16.062 1.00 64.75 96 ALA A C 1
ATOM 718 O O . ALA A 1 96 ? -1.065 5.943 -15.744 1.00 64.75 96 ALA A O 1
ATOM 719 N N . MET A 1 97 ? -1.008 3.957 -16.794 1.00 57.88 97 MET A N 1
ATOM 720 C CA . MET A 1 97 ? 0.382 4.086 -17.257 1.00 57.88 97 MET A CA 1
ATOM 721 C C . MET A 1 97 ? 0.568 5.168 -18.333 1.00 57.88 97 MET A C 1
ATOM 723 O O . MET A 1 97 ? 1.522 5.941 -18.265 1.00 57.88 97 MET A O 1
ATOM 727 N N . HIS A 1 98 ? -0.367 5.307 -19.280 1.00 59.00 98 HIS A N 1
ATOM 728 C CA . HIS A 1 98 ? -0.290 6.336 -20.330 1.00 59.00 98 HIS A CA 1
ATOM 729 C C . HIS A 1 98 ? -0.358 7.782 -19.801 1.00 59.00 98 HIS A C 1
ATOM 731 O O . HIS A 1 98 ? 0.100 8.704 -20.478 1.00 59.00 98 HIS A O 1
ATOM 737 N N . SER A 1 99 ? -0.922 8.000 -18.608 1.00 55.25 99 SER A N 1
ATOM 738 C CA . SER A 1 99 ? -0.965 9.327 -17.973 1.00 55.25 99 SER A CA 1
ATOM 739 C C . SER A 1 99 ? 0.354 9.698 -17.289 1.00 55.25 99 SER A C 1
ATOM 741 O O . SER A 1 99 ? 0.649 10.880 -17.155 1.00 55.25 99 SER A O 1
ATOM 743 N N . PHE A 1 100 ? 1.156 8.707 -16.892 1.00 55.28 100 PHE A N 1
ATOM 744 C CA . PHE A 1 100 ? 2.476 8.916 -16.295 1.00 55.28 100 PHE A CA 1
ATOM 745 C C . PHE A 1 100 ? 3.531 9.297 -17.345 1.00 55.28 100 PHE A C 1
ATOM 747 O O . PHE A 1 100 ? 4.350 10.172 -17.104 1.00 55.28 100 PHE A O 1
ATOM 754 N N . GLU A 1 101 ? 3.472 8.705 -18.542 1.00 52.62 101 GLU A N 1
ATOM 755 C CA . GLU A 1 101 ? 4.460 8.942 -19.611 1.00 52.62 101 GLU A CA 1
ATOM 756 C C . GLU A 1 101 ? 4.362 10.341 -20.258 1.00 52.62 101 GLU A C 1
ATOM 758 O O . GLU A 1 101 ? 5.248 10.757 -21.001 1.00 52.62 101 GLU A O 1
ATOM 763 N N . LYS A 1 102 ? 3.285 11.088 -19.986 1.00 51.06 102 LYS A N 1
ATOM 764 C CA . LYS A 1 102 ? 3.011 12.394 -20.608 1.00 51.06 102 LYS A CA 1
ATOM 765 C C . LYS A 1 102 ? 3.334 13.605 -19.719 1.00 51.06 102 LYS A C 1
ATOM 767 O O . LYS A 1 102 ? 3.012 14.724 -20.126 1.00 51.06 102 LYS A O 1
ATOM 772 N N . SER A 1 103 ? 3.914 13.396 -18.535 1.00 45.03 103 SER A N 1
ATOM 773 C CA . SER A 1 103 ? 4.223 14.444 -17.547 1.00 45.03 103 SER A CA 1
ATOM 774 C C . SER A 1 103 ? 5.705 14.773 -17.450 1.00 45.03 103 SER A C 1
ATOM 776 O O . SER A 1 103 ? 6.533 13.846 -17.541 1.00 45.03 103 SER A O 1
#

Sequence (103 aa):
MNKPAFLFGFLFFLGTGTAANAQNSGDAEKFASNVEFCAYMVSPPGSESREFLSRYESGLAAALAAQRRRAATASDTQLIFELRSRCAATLADPAAMHSFEKS

Foldseek 3Di:
DDDDDDPPPDDDDPPPPPPVLVVLLVLLVVQLLDLVLLCCLQPNDPDDDPVVVVVSVVSLVSNLVSVCVVVVPDDSVRSSVVSNVSSVVCVVDVVSVVVVVVD

Radius of gyration: 22.57 Å; chains: 1; bounding box: 88×30×34 Å